Protein AF-A0A7S1RMK5-F1 (afdb_monomer_lite)

pLDDT: mean 83.42, std 16.7, range [40.31, 98.31]

Sequence (110 aa):
ADVVLCDLPYGLQHGEAASLPQLYCDALAEIRRIVRPGGRAALLTSEEFEHALVEAAGSRHDSDCMLQLAGVLRFRFGGHRDRRRCVICCLVRADSACSDGRGDAAATAV

Organism: Alexandrium catenella (NCBI:txid2925)

Radius of gyration: 18.22 Å; chains: 1; bounding box: 36×32×68 Å

InterPro domains:
  IPR000241 Ribosomal RNA large subunit methyltransferase K/L-like, methyltransferase domain [PF01170] (2-50)
  IPR029063 S-adenosyl-L-methionine-dependent methyltransferase superfamily [G3DSA:3.40.50.150] (1-72)
  IPR029063 S-adenosyl-L-methionine-dependent methyltransferase superfamily [SSF53335] (2-46)

Secondary structure (DSSP, 8-state):
--EEEEE---SSSSS-GGGHHHHHHHHHHHHHHHSPTT-EEEEEEEGGGHHHHHHHHH--SSTT-PEEEEEEEEEEES-TT--EEEEEEEEEE-----------------

Foldseek 3Di:
DAEAEEEADCADPDDHNVCRLVVLLVVLVVVLVPADAQGKYKYKYAPVCPVSNQVSQQDPPDPARGWHFPDKDWDWDDDPVDTTIMIITMTHTHHSDPPPPPPPPPDDDD

Structure (mmCIF, N/CA/C/O backbone):
data_AF-A0A7S1RMK5-F1
#
_entry.id   AF-A0A7S1RMK5-F1
#
loop_
_atom_site.group_PDB
_atom_site.id
_atom_site.type_symbol
_atom_site.label_atom_id
_atom_site.label_alt_id
_atom_site.label_comp_id
_atom_site.label_asym_id
_atom_site.label_entity_id
_atom_site.label_seq_id
_atom_site.pdbx_PDB_ins_code
_atom_site.Cartn_x
_atom_site.Cartn_y
_atom_site.Cartn_z
_atom_site.occupancy
_atom_site.B_iso_or_equiv
_atom_site.auth_seq_id
_atom_site.auth_comp_id
_atom_site.auth_asym_id
_atom_site.auth_atom_id
_atom_site.pdbx_PDB_model_num
ATOM 1 N N . ALA A 1 1 ? -11.306 -7.832 14.409 1.00 63.50 1 ALA A N 1
ATOM 2 C CA . ALA A 1 1 ? -10.866 -6.672 13.612 1.00 63.50 1 ALA A CA 1
ATOM 3 C C . ALA A 1 1 ? -10.627 -7.135 12.186 1.00 63.50 1 ALA A C 1
ATOM 5 O O . ALA A 1 1 ? -10.005 -8.182 12.015 1.00 63.50 1 ALA A O 1
ATOM 6 N N . ASP A 1 2 ? -11.137 -6.394 11.206 1.00 88.94 2 ASP A N 1
ATOM 7 C CA . ASP A 1 2 ? -10.964 -6.716 9.788 1.00 88.94 2 ASP A CA 1
ATOM 8 C C . ASP A 1 2 ? -9.509 -6.491 9.362 1.00 88.94 2 ASP A C 1
ATOM 10 O O . ASP A 1 2 ? -8.827 -5.603 9.887 1.00 88.94 2 ASP A O 1
ATOM 14 N N . VAL A 1 3 ? -9.025 -7.322 8.440 1.00 94.75 3 VAL A N 1
ATOM 15 C CA . VAL A 1 3 ? -7.664 -7.236 7.906 1.00 94.75 3 VAL A CA 1
ATOM 16 C C . VAL A 1 3 ? -7.715 -7.360 6.391 1.00 94.75 3 VAL A C 1
ATOM 18 O O . VAL A 1 3 ? -8.256 -8.333 5.870 1.00 94.75 3 VAL A O 1
ATOM 21 N N . VAL A 1 4 ? -7.119 -6.395 5.695 1.00 97.12 4 VAL A N 1
ATOM 22 C CA . VAL A 1 4 ? -6.855 -6.474 4.255 1.00 97.12 4 VAL A CA 1
ATOM 23 C C . VAL A 1 4 ? -5.374 -6.755 4.036 1.00 97.12 4 VAL A C 1
ATOM 25 O O . VAL A 1 4 ? -4.520 -6.068 4.589 1.00 97.12 4 VAL A O 1
ATOM 28 N N . LEU A 1 5 ? -5.062 -7.754 3.218 1.00 97.81 5 LEU A N 1
ATOM 29 C CA . LEU A 1 5 ? -3.708 -8.026 2.742 1.00 97.81 5 LEU A CA 1
ATOM 30 C C . LEU A 1 5 ? -3.720 -7.881 1.224 1.00 97.81 5 LEU A C 1
ATOM 32 O O . LEU A 1 5 ? -4.573 -8.477 0.568 1.00 97.81 5 LEU A O 1
ATOM 36 N N . CYS A 1 6 ? -2.812 -7.083 0.671 1.00 96.81 6 CYS A N 1
ATOM 37 C CA . CYS A 1 6 ? -2.766 -6.840 -0.768 1.00 96.81 6 CYS A CA 1
ATOM 38 C C . CYS A 1 6 ? -1.321 -6.776 -1.262 1.00 96.81 6 CYS A C 1
ATOM 40 O O . CYS A 1 6 ? -0.497 -6.080 -0.672 1.00 96.81 6 CYS A O 1
ATOM 42 N N . ASP A 1 7 ? -1.038 -7.496 -2.343 1.00 94.81 7 ASP A N 1
ATOM 43 C CA . ASP A 1 7 ? 0.186 -7.362 -3.130 1.00 94.81 7 ASP A CA 1
ATOM 44 C C . ASP A 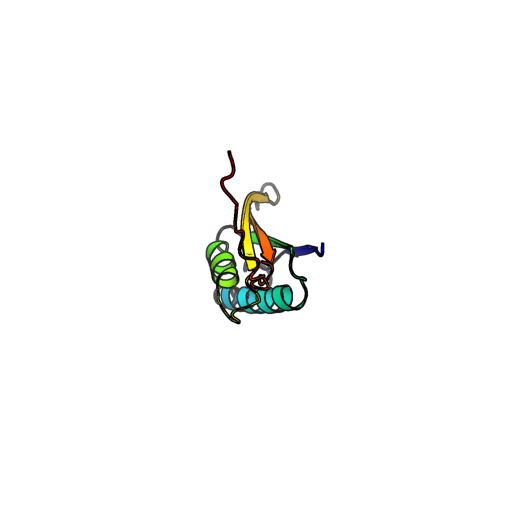1 7 ? -0.095 -6.387 -4.276 1.00 94.81 7 ASP A C 1
ATOM 46 O O . ASP A 1 7 ? -0.795 -6.726 -5.234 1.00 94.81 7 ASP A O 1
ATOM 50 N N . LEU A 1 8 ? 0.338 -5.136 -4.111 1.00 93.44 8 LEU A N 1
ATOM 51 C CA . LEU A 1 8 ? 0.069 -4.067 -5.064 1.00 93.44 8 LEU A CA 1
ATOM 52 C C . LEU A 1 8 ? 1.052 -4.129 -6.238 1.00 93.44 8 LEU A C 1
ATOM 54 O O . LEU A 1 8 ? 2.217 -4.484 -6.056 1.00 93.44 8 LEU A O 1
ATOM 58 N N . PRO A 1 9 ? 0.640 -3.706 -7.446 1.00 89.19 9 PRO A N 1
ATOM 59 C CA . PRO A 1 9 ? 1.548 -3.642 -8.583 1.00 89.19 9 PRO A CA 1
ATOM 60 C C . PRO A 1 9 ? 2.723 -2.687 -8.337 1.00 89.19 9 PRO A C 1
ATOM 62 O O . PRO A 1 9 ? 2.545 -1.597 -7.800 1.00 89.19 9 PRO A O 1
ATOM 65 N N . TYR A 1 10 ? 3.910 -3.067 -8.811 1.00 83.62 10 TYR A N 1
ATOM 66 C CA . TYR A 1 10 ? 5.141 -2.262 -8.773 1.00 83.62 10 TYR A CA 1
ATOM 67 C C . TYR A 1 10 ? 5.811 -2.155 -10.159 1.00 83.62 10 TYR A C 1
ATOM 69 O O . TYR A 1 10 ? 7.034 -2.174 -10.281 1.00 83.62 10 TYR A O 1
ATOM 77 N N . GLY A 1 11 ? 4.996 -2.062 -11.221 1.00 74.31 11 GLY A N 1
ATOM 78 C CA . GLY A 1 11 ? 5.418 -1.532 -12.530 1.00 74.31 11 GLY A CA 1
ATOM 79 C C . GLY A 1 11 ? 6.164 -2.488 -13.464 1.00 74.31 11 GLY A C 1
ATOM 80 O O . GLY A 1 11 ? 6.882 -2.027 -14.344 1.00 74.31 11 GLY A O 1
ATOM 81 N N . LEU A 1 12 ? 6.032 -3.807 -13.278 1.00 71.50 12 LEU A N 1
ATOM 82 C CA . LEU A 1 12 ? 6.804 -4.797 -14.051 1.00 71.50 12 LEU A CA 1
ATOM 83 C C . LEU A 1 12 ? 6.007 -5.611 -15.059 1.00 71.50 12 LEU A C 1
ATOM 85 O O . LEU A 1 12 ? 6.552 -6.002 -16.086 1.00 71.50 12 LEU A O 1
ATOM 89 N N . GLN A 1 13 ? 4.760 -5.939 -14.732 1.00 67.56 13 GLN A N 1
ATOM 90 C CA . GLN A 1 13 ? 3.963 -6.867 -15.535 1.00 67.56 13 GLN A CA 1
ATOM 91 C C . GLN A 1 13 ? 2.813 -6.159 -16.247 1.00 67.56 13 GLN A C 1
ATOM 93 O O . GLN A 1 13 ? 2.556 -6.450 -17.411 1.00 67.56 13 GLN A O 1
ATOM 98 N N . HIS A 1 14 ? 2.155 -5.205 -15.581 1.00 61.47 14 HIS A N 1
ATOM 99 C CA . HIS A 1 14 ? 0.983 -4.511 -16.109 1.00 61.47 14 HIS A CA 1
ATOM 100 C C . HIS A 1 14 ? 0.931 -3.060 -15.607 1.00 61.47 14 HIS A C 1
ATOM 102 O O . HIS A 1 14 ? 1.164 -2.810 -14.424 1.00 61.47 14 HIS A O 1
ATOM 108 N N . GLY A 1 15 ? 0.591 -2.131 -16.508 1.00 65.75 15 GLY A N 1
ATOM 109 C CA . GLY A 1 15 ? 0.499 -0.693 -16.233 1.00 65.75 15 GLY A CA 1
ATOM 110 C C . GLY A 1 15 ? 1.819 0.061 -16.414 1.00 65.75 15 GLY A C 1
ATOM 111 O O . GLY A 1 15 ? 2.902 -0.521 -16.385 1.00 65.75 15 GLY A O 1
ATOM 112 N N . GLU A 1 16 ? 1.722 1.373 -16.614 1.00 78.81 16 GLU A N 1
ATOM 113 C CA . GLU A 1 16 ? 2.883 2.261 -16.652 1.00 78.81 16 GLU A CA 1
ATOM 114 C C . GLU A 1 16 ? 3.283 2.627 -15.218 1.00 78.81 16 GLU A C 1
ATOM 116 O O . GLU A 1 16 ? 2.428 2.925 -14.385 1.00 78.81 16 GLU A O 1
ATOM 121 N N . ALA A 1 17 ? 4.582 2.652 -14.902 1.00 79.75 17 ALA A N 1
ATOM 122 C CA . ALA A 1 17 ? 5.048 3.038 -13.564 1.00 79.75 17 ALA A CA 1
ATOM 123 C C . ALA A 1 17 ? 4.508 4.419 -13.132 1.00 79.75 17 ALA A C 1
ATOM 125 O O . ALA A 1 17 ? 4.187 4.628 -11.964 1.00 79.75 17 ALA A O 1
ATOM 126 N N . ALA A 1 18 ? 4.328 5.327 -14.097 1.00 81.50 18 ALA A N 1
ATOM 127 C CA . ALA A 1 18 ? 3.762 6.655 -13.887 1.00 81.50 18 ALA A CA 1
ATOM 128 C C . ALA A 1 18 ? 2.299 6.643 -13.401 1.00 81.50 18 ALA A C 1
ATOM 130 O O . ALA A 1 18 ? 1.880 7.594 -12.746 1.00 81.50 18 ALA A O 1
ATOM 131 N N . SER A 1 19 ? 1.522 5.586 -13.676 1.00 87.56 19 SER A N 1
ATOM 132 C CA . SER A 1 19 ? 0.122 5.485 -13.239 1.00 87.56 19 SER A CA 1
ATOM 133 C C . SER A 1 19 ? -0.050 4.839 -11.860 1.00 87.56 19 SER A C 1
ATOM 135 O O . SER A 1 19 ? -1.149 4.859 -11.308 1.00 87.56 19 SER A O 1
ATOM 137 N N . LEU A 1 20 ? 1.007 4.252 -11.288 1.00 90.38 20 LEU A N 1
ATOM 138 C CA . LEU A 1 20 ? 0.928 3.549 -10.002 1.00 90.38 20 LEU A CA 1
ATOM 139 C C . LEU A 1 20 ? 0.522 4.438 -8.819 1.00 90.38 20 LEU A C 1
ATOM 141 O O . LEU A 1 20 ? -0.274 3.965 -8.010 1.00 90.38 20 LEU A O 1
ATOM 145 N N . PRO A 1 21 ? 0.972 5.705 -8.704 1.00 91.25 21 PRO A N 1
ATOM 146 C CA . PRO A 1 21 ? 0.506 6.578 -7.630 1.00 91.25 21 PRO A CA 1
ATOM 147 C C . PRO A 1 21 ? -1.020 6.739 -7.617 1.00 91.25 21 PRO A C 1
ATOM 149 O O . PRO A 1 21 ? -1.639 6.591 -6.566 1.00 91.25 21 PRO A O 1
ATOM 152 N N . GLN A 1 22 ? -1.642 6.949 -8.784 1.00 91.62 22 GLN A N 1
ATOM 153 C CA . GLN A 1 22 ? -3.101 7.052 -8.878 1.00 91.62 22 GLN A CA 1
ATOM 154 C C . GLN A 1 22 ? -3.782 5.730 -8.510 1.00 91.62 22 GLN A C 1
ATOM 156 O O . GLN A 1 22 ? -4.729 5.726 -7.729 1.00 91.62 22 GLN A O 1
ATOM 161 N N . LEU A 1 23 ? -3.257 4.599 -8.997 1.00 92.31 23 LEU A N 1
ATOM 162 C CA . LEU A 1 23 ? -3.767 3.278 -8.626 1.00 92.31 23 LEU A CA 1
ATOM 163 C C . LEU A 1 23 ? -3.730 3.058 -7.105 1.00 92.31 23 LEU A C 1
ATOM 165 O O . LEU A 1 23 ? -4.648 2.460 -6.547 1.00 92.31 23 LEU A O 1
ATOM 169 N N . TYR A 1 24 ? -2.682 3.523 -6.424 1.00 93.94 24 TYR A N 1
ATOM 170 C CA . TYR A 1 24 ? -2.574 3.399 -4.971 1.00 93.94 24 TYR A CA 1
ATOM 171 C C . TYR A 1 24 ? -3.593 4.276 -4.252 1.00 93.94 24 TYR A C 1
ATOM 173 O O . TYR A 1 24 ? -4.190 3.815 -3.279 1.00 93.94 24 TYR A O 1
ATOM 181 N N . CYS A 1 25 ? -3.844 5.492 -4.744 1.00 93.31 25 CYS A N 1
ATOM 182 C CA . CYS A 1 25 ? -4.931 6.336 -4.248 1.00 93.31 25 CYS A CA 1
ATOM 183 C C . CYS A 1 25 ? -6.284 5.619 -4.354 1.00 93.31 25 CYS A C 1
ATOM 185 O O . CYS A 1 25 ? -6.996 5.517 -3.352 1.00 93.31 25 CYS A O 1
ATOM 187 N N . ASP A 1 26 ? -6.596 5.062 -5.526 1.00 93.25 26 ASP A N 1
ATOM 188 C CA . ASP A 1 26 ? -7.866 4.379 -5.792 1.00 93.25 26 ASP A CA 1
ATOM 189 C C . ASP A 1 26 ? -8.015 3.114 -4.929 1.00 93.25 26 ASP A C 1
ATOM 191 O O . ASP A 1 26 ? -9.036 2.905 -4.269 1.00 93.25 26 ASP A O 1
ATOM 195 N N . ALA A 1 27 ? -6.962 2.293 -4.849 1.00 94.44 27 ALA A N 1
ATOM 196 C CA . ALA A 1 27 ? -6.945 1.099 -4.010 1.00 94.44 27 ALA A CA 1
ATOM 197 C C . ALA A 1 27 ? -7.142 1.447 -2.527 1.00 94.44 27 ALA A C 1
ATOM 199 O O . ALA A 1 27 ? -7.923 0.800 -1.828 1.00 94.44 27 ALA A O 1
ATOM 200 N N . LEU A 1 28 ? -6.471 2.490 -2.032 1.00 94.44 28 LEU A N 1
ATOM 201 C CA . LEU A 1 28 ? -6.611 2.933 -0.648 1.00 94.44 28 LEU A CA 1
ATOM 202 C C . LEU A 1 28 ? -7.984 3.543 -0.359 1.00 94.44 28 LEU A C 1
ATOM 204 O O . LEU A 1 28 ? -8.462 3.413 0.767 1.00 94.44 28 LEU A O 1
ATOM 208 N N . ALA A 1 29 ? -8.634 4.188 -1.330 1.00 92.19 29 ALA A N 1
ATOM 209 C CA . ALA A 1 29 ? -10.017 4.641 -1.189 1.00 92.19 29 ALA A CA 1
ATOM 210 C C . ALA A 1 29 ? -10.968 3.453 -0.961 1.00 92.19 29 ALA A C 1
ATOM 212 O O . ALA A 1 29 ? -11.758 3.463 -0.014 1.00 92.19 29 ALA A O 1
ATOM 213 N N . GLU A 1 30 ? -10.819 2.376 -1.734 1.00 94.00 30 GLU A N 1
ATOM 214 C CA . GLU A 1 30 ? -11.617 1.163 -1.541 1.00 94.00 30 GLU A CA 1
ATOM 215 C C . GLU A 1 30 ? -11.291 0.449 -0.224 1.00 94.00 30 GLU A C 1
ATOM 217 O O . GLU A 1 30 ? -12.201 0.030 0.494 1.00 94.00 30 GLU A O 1
ATOM 222 N N . ILE A 1 31 ? -10.012 0.376 0.159 1.00 94.31 31 ILE A N 1
ATOM 223 C CA . ILE A 1 31 ? -9.601 -0.180 1.457 1.00 94.31 31 ILE A CA 1
ATOM 224 C C . ILE A 1 31 ? -10.228 0.623 2.605 1.00 94.31 31 ILE A C 1
ATOM 226 O O . ILE A 1 31 ? -10.793 0.027 3.522 1.00 94.31 31 ILE A O 1
ATOM 230 N N . ARG A 1 32 ? -10.199 1.963 2.550 1.00 91.38 32 ARG A N 1
ATOM 231 C CA . ARG A 1 32 ? -10.875 2.834 3.532 1.00 91.38 32 ARG A CA 1
ATOM 232 C C . ARG A 1 32 ? -12.369 2.551 3.607 1.00 91.38 32 ARG A C 1
ATOM 234 O O . ARG A 1 32 ? -12.922 2.528 4.704 1.00 91.38 32 ARG A O 1
ATOM 241 N N . ARG A 1 33 ? -13.023 2.324 2.467 1.00 91.12 33 ARG A N 1
ATOM 242 C CA . ARG A 1 33 ? -14.461 2.040 2.403 1.00 91.12 33 ARG A CA 1
ATOM 243 C C . ARG A 1 33 ? -14.822 0.723 3.097 1.00 91.12 33 ARG A C 1
ATOM 245 O O . ARG A 1 33 ? -15.855 0.666 3.761 1.00 91.12 33 ARG A O 1
ATOM 252 N N . ILE A 1 34 ? -13.991 -0.318 2.968 1.00 92.69 34 ILE A N 1
ATOM 253 C CA . ILE A 1 34 ? -14.313 -1.674 3.456 1.00 92.69 34 ILE A CA 1
ATOM 254 C C . ILE A 1 34 ? -13.747 -2.011 4.841 1.00 92.69 34 ILE A C 1
ATOM 256 O O . ILE A 1 34 ? -14.356 -2.790 5.574 1.00 92.69 34 ILE A O 1
ATOM 260 N N . VAL A 1 35 ? -12.588 -1.465 5.217 1.00 92.25 35 VAL A N 1
ATOM 261 C CA . VAL A 1 35 ? -11.951 -1.748 6.511 1.00 92.25 35 VAL A CA 1
ATOM 262 C C . VAL A 1 35 ? -12.694 -0.971 7.584 1.00 92.25 35 VAL A C 1
ATOM 264 O O . VAL A 1 35 ? -12.704 0.250 7.527 1.00 92.25 35 VAL A O 1
ATOM 267 N N . ARG A 1 36 ? -13.310 -1.634 8.566 1.00 91.94 36 ARG A N 1
ATOM 268 C CA . ARG A 1 36 ? -14.001 -0.949 9.676 1.00 91.94 36 ARG A CA 1
ATOM 269 C C . ARG A 1 36 ? -13.028 -0.147 10.559 1.00 91.94 36 ARG A C 1
ATOM 271 O O . ARG A 1 36 ? -11.830 -0.437 10.536 1.00 91.94 36 ARG A O 1
ATOM 278 N N . PRO A 1 37 ? -13.509 0.841 11.340 1.00 90.88 37 PRO A N 1
ATOM 279 C CA . PRO A 1 37 ? -12.703 1.498 12.375 1.00 90.88 37 PRO A CA 1
ATOM 280 C C . PRO A 1 37 ? -11.976 0.478 13.277 1.00 90.88 37 PRO A C 1
ATOM 282 O O . PRO A 1 37 ? -12.505 -0.606 13.547 1.00 90.88 37 PRO A O 1
ATOM 285 N N . GLY A 1 38 ? -10.708 0.748 13.600 1.00 91.12 38 GLY A N 1
ATOM 286 C CA . GLY A 1 38 ? -9.804 -0.181 14.292 1.00 91.12 38 GLY A CA 1
ATOM 287 C C . GLY A 1 38 ? -9.305 -1.359 13.437 1.00 91.12 38 GLY A C 1
ATOM 288 O O . GLY A 1 38 ? -8.506 -2.184 13.892 1.00 91.12 38 GLY A O 1
ATOM 289 N N . GLY A 1 39 ? -9.768 -1.470 12.191 1.00 94.62 39 GLY A N 1
ATOM 290 C CA . GLY A 1 39 ? -9.305 -2.447 11.214 1.00 94.62 39 GLY A CA 1
ATOM 291 C C . GLY A 1 39 ? -7.919 -2.113 10.657 1.00 94.62 39 GLY A C 1
ATOM 292 O O . GLY A 1 39 ? -7.393 -1.013 10.833 1.00 94.62 39 GLY A O 1
ATOM 293 N N . ARG A 1 40 ? -7.297 -3.092 9.996 1.00 96.81 40 ARG A N 1
ATOM 294 C CA . ARG A 1 40 ? -5.902 -3.005 9.537 1.00 96.81 40 ARG A CA 1
ATOM 295 C C . ARG A 1 40 ? -5.765 -3.363 8.065 1.00 96.81 40 ARG A C 1
ATOM 297 O O . ARG A 1 40 ? -6.545 -4.150 7.533 1.00 96.81 40 ARG A O 1
ATOM 304 N N . ALA A 1 41 ? -4.725 -2.840 7.433 1.00 97.50 41 ALA A N 1
ATOM 305 C CA . ALA A 1 41 ? -4.285 -3.279 6.120 1.00 97.50 41 ALA A CA 1
ATOM 306 C C . ALA A 1 41 ? -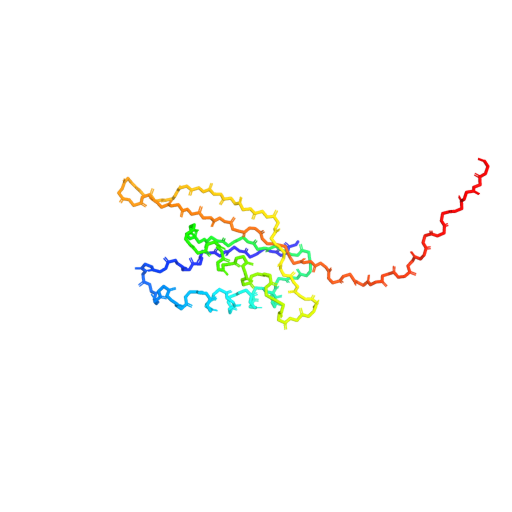2.769 -3.504 6.113 1.00 97.50 41 ALA A C 1
ATOM 308 O O . ALA A 1 41 ? -2.037 -2.777 6.778 1.00 97.50 41 ALA A O 1
ATOM 309 N N . ALA A 1 42 ? -2.291 -4.496 5.369 1.00 98.12 42 ALA A N 1
ATOM 310 C CA . ALA A 1 42 ? -0.873 -4.656 5.072 1.00 98.12 42 ALA A CA 1
ATOM 311 C C . ALA A 1 42 ? -0.700 -4.742 3.557 1.00 98.12 42 ALA A C 1
ATOM 313 O O . ALA A 1 42 ? -1.250 -5.635 2.908 1.00 98.12 42 ALA A O 1
ATOM 314 N N . LEU A 1 43 ? 0.021 -3.771 3.004 1.00 97.75 43 LEU A N 1
ATOM 315 C CA . LEU A 1 43 ? 0.133 -3.564 1.566 1.00 97.75 43 LEU A CA 1
ATOM 316 C C . LEU A 1 43 ? 1.586 -3.756 1.149 1.00 97.75 43 LEU A C 1
ATOM 318 O O . LEU A 1 43 ? 2.465 -3.040 1.629 1.00 97.75 43 LEU A O 1
ATOM 322 N N . LEU A 1 44 ? 1.824 -4.748 0.299 1.00 96.62 44 LEU A N 1
ATOM 323 C CA . LEU A 1 44 ? 3.126 -5.069 -0.264 1.00 96.62 44 LEU A CA 1
ATOM 324 C C . LEU A 1 44 ? 3.335 -4.283 -1.562 1.00 96.62 44 LEU A C 1
ATOM 326 O O . LEU A 1 44 ? 2.462 -4.266 -2.421 1.00 96.62 44 LEU A O 1
ATOM 330 N N . THR A 1 45 ? 4.495 -3.646 -1.702 1.00 95.19 45 THR A N 1
ATOM 331 C CA . THR A 1 45 ? 4.980 -3.074 -2.965 1.00 95.19 45 THR A CA 1
ATOM 332 C C . THR A 1 45 ? 6.519 -3.101 -3.015 1.00 95.19 45 THR A C 1
ATOM 334 O O . THR A 1 45 ? 7.180 -3.607 -2.098 1.00 95.19 45 THR A O 1
ATOM 337 N N . SER A 1 46 ? 7.130 -2.602 -4.091 1.00 94.31 46 SER A N 1
ATOM 338 C CA . SER A 1 46 ? 8.573 -2.368 -4.142 1.00 94.31 46 SER A CA 1
ATOM 339 C C . SER A 1 46 ? 8.959 -1.140 -3.309 1.00 94.31 46 SER A C 1
ATOM 341 O O . SER A 1 46 ? 8.181 -0.205 -3.140 1.00 94.31 46 SER A O 1
ATOM 343 N N . GLU A 1 47 ? 10.193 -1.120 -2.802 1.00 95.56 47 GLU A N 1
ATOM 344 C CA . GLU A 1 47 ? 10.714 0.016 -2.020 1.00 95.56 47 GLU A CA 1
ATOM 345 C C . GLU A 1 47 ? 10.687 1.343 -2.808 1.00 95.56 47 GLU A C 1
ATOM 347 O O . GLU A 1 47 ? 10.562 2.410 -2.219 1.00 95.56 47 GLU A O 1
ATOM 352 N N . GLU A 1 48 ? 10.738 1.284 -4.142 1.00 93.69 48 GLU A N 1
ATOM 353 C CA . GLU A 1 48 ? 10.651 2.453 -5.029 1.00 93.69 48 GLU A CA 1
ATOM 354 C C . GLU A 1 48 ? 9.309 3.193 -4.920 1.00 93.69 48 GLU A C 1
ATOM 356 O O . GLU A 1 48 ? 9.282 4.419 -5.004 1.00 93.69 48 GLU A O 1
ATOM 361 N N . PHE A 1 49 ? 8.207 2.474 -4.681 1.00 94.81 49 PHE A N 1
ATOM 362 C CA . PHE A 1 49 ? 6.872 3.072 -4.582 1.00 94.81 49 PHE A CA 1
ATOM 363 C C . PHE A 1 49 ? 6.384 3.251 -3.139 1.00 94.81 49 PHE A C 1
ATOM 365 O O . PHE A 1 49 ? 5.227 3.620 -2.927 1.00 94.81 49 PHE A O 1
ATOM 372 N N . GLU A 1 50 ? 7.252 3.042 -2.140 1.00 95.69 50 GLU A N 1
ATOM 373 C CA . GLU A 1 50 ? 6.913 3.244 -0.725 1.00 95.69 50 GLU A CA 1
ATOM 374 C C . GLU A 1 50 ? 6.353 4.652 -0.484 1.00 95.69 50 GLU A C 1
ATOM 376 O O . GLU A 1 50 ? 5.290 4.804 0.116 1.00 95.69 50 GLU A O 1
ATOM 381 N N . HIS A 1 51 ? 7.043 5.682 -0.988 1.00 95.75 51 HIS A N 1
ATOM 382 C CA . HIS A 1 51 ? 6.647 7.073 -0.771 1.00 95.75 51 HIS A CA 1
ATOM 383 C C . HIS A 1 51 ? 5.255 7.363 -1.338 1.00 95.75 51 HIS A C 1
ATOM 385 O O . HIS A 1 51 ? 4.415 7.918 -0.636 1.00 95.75 51 HIS A O 1
ATOM 391 N N . ALA A 1 52 ? 4.987 6.929 -2.574 1.00 94.19 52 ALA A N 1
ATOM 392 C CA . ALA A 1 52 ? 3.689 7.112 -3.218 1.00 94.19 52 ALA A CA 1
ATOM 393 C C . ALA A 1 52 ? 2.561 6.433 -2.426 1.00 94.19 52 ALA A C 1
ATOM 395 O O . ALA A 1 52 ? 1.487 7.003 -2.260 1.00 94.19 52 ALA A O 1
ATOM 396 N N . LEU A 1 53 ? 2.812 5.235 -1.888 1.00 95.00 53 LEU A N 1
ATOM 397 C CA . LEU A 1 53 ? 1.832 4.510 -1.081 1.00 95.00 53 LEU A CA 1
ATOM 398 C C . LEU A 1 53 ? 1.547 5.211 0.255 1.00 95.00 53 LEU A C 1
ATOM 400 O O . LEU A 1 53 ? 0.391 5.328 0.661 1.00 95.00 53 LEU A O 1
ATOM 404 N N . VAL A 1 54 ? 2.590 5.684 0.942 1.00 95.25 54 VAL A N 1
ATOM 405 C CA . VAL A 1 54 ? 2.456 6.394 2.223 1.00 95.25 54 VAL A CA 1
ATOM 406 C C . VAL A 1 54 ? 1.765 7.746 2.035 1.00 95.25 54 VAL A C 1
ATOM 408 O O . VAL A 1 54 ? 0.880 8.097 2.817 1.00 95.25 54 VAL A O 1
ATOM 411 N N . GLU A 1 55 ? 2.108 8.481 0.979 1.00 93.25 55 GLU A N 1
ATOM 412 C CA . GLU A 1 55 ? 1.464 9.744 0.617 1.00 93.25 55 GLU A CA 1
ATOM 413 C C . GLU A 1 55 ? -0.021 9.540 0.290 1.00 93.25 55 GLU A C 1
ATOM 415 O O . GLU A 1 55 ? -0.887 10.219 0.853 1.00 93.25 55 GLU A O 1
ATOM 420 N N . ALA A 1 56 ? -0.345 8.529 -0.521 1.00 92.50 56 ALA A N 1
ATOM 421 C CA . ALA A 1 56 ? -1.722 8.154 -0.822 1.00 92.50 56 ALA A CA 1
ATOM 422 C C . ALA A 1 56 ? -2.499 7.731 0.440 1.00 92.50 56 ALA A C 1
ATOM 424 O O . ALA A 1 56 ? -3.696 8.005 0.551 1.00 92.50 56 ALA A O 1
ATOM 425 N N . ALA A 1 57 ? -1.845 7.102 1.427 1.00 92.69 57 ALA A N 1
ATOM 426 C CA . ALA A 1 57 ? -2.462 6.734 2.706 1.00 92.69 57 ALA A CA 1
ATOM 427 C C . ALA A 1 57 ? -2.761 7.962 3.588 1.00 92.69 57 ALA A C 1
ATOM 429 O O . ALA A 1 57 ? -3.824 8.026 4.213 1.00 92.69 57 ALA A O 1
ATOM 430 N N . GLY A 1 58 ? -1.869 8.957 3.586 1.00 87.31 58 GLY A N 1
ATOM 431 C CA . GLY A 1 58 ? -2.036 10.225 4.305 1.00 87.31 58 GLY A CA 1
ATOM 432 C C . GLY A 1 58 ? -2.965 11.237 3.622 1.00 87.31 58 GLY A C 1
ATOM 433 O O . GLY A 1 58 ? -3.419 12.183 4.269 1.00 87.31 58 GLY A O 1
ATOM 434 N N . SER A 1 59 ? -3.266 11.033 2.338 1.00 83.00 59 SER A N 1
ATOM 435 C CA . SER A 1 59 ? -4.141 11.892 1.537 1.00 83.00 59 SER A CA 1
ATOM 436 C C . SER A 1 59 ? -5.544 11.967 2.144 1.00 83.00 59 SER A C 1
ATOM 438 O O . SER A 1 59 ? -6.268 10.970 2.222 1.00 83.00 59 SER A O 1
ATOM 440 N N . ARG A 1 60 ? -5.927 13.161 2.608 1.00 67.44 60 ARG A N 1
ATOM 441 C CA . ARG A 1 60 ? -7.234 13.428 3.218 1.00 67.44 60 ARG A CA 1
ATOM 442 C C . ARG A 1 60 ? -8.296 13.553 2.128 1.00 67.44 60 ARG A C 1
ATOM 444 O O . ARG A 1 60 ? -8.492 14.640 1.597 1.00 67.44 60 ARG A O 1
ATOM 451 N N . HIS A 1 61 ? -8.970 12.453 1.806 1.00 63.09 61 HIS A N 1
ATOM 452 C CA . HIS A 1 61 ? -10.151 12.501 0.937 1.00 63.09 61 HIS A CA 1
ATOM 453 C C . HIS A 1 61 ? -11.466 12.700 1.699 1.00 63.09 61 HIS A C 1
ATOM 455 O O . HIS A 1 61 ? -12.419 13.175 1.101 1.00 63.09 61 HIS A O 1
ATOM 461 N N . ASP A 1 62 ? -11.492 12.433 3.007 1.00 60.97 62 ASP A N 1
ATOM 462 C CA . ASP A 1 62 ? -12.628 12.700 3.892 1.00 60.97 62 ASP A CA 1
ATOM 463 C C . ASP A 1 62 ? -12.122 12.797 5.338 1.00 60.97 62 ASP A C 1
ATOM 465 O O . ASP A 1 62 ? -11.238 12.036 5.747 1.00 60.97 62 ASP A O 1
ATOM 469 N N . SER A 1 63 ? -12.656 13.740 6.116 1.00 64.19 63 SER A N 1
ATOM 470 C CA . SER A 1 63 ? -12.165 14.075 7.464 1.00 64.19 63 SER A CA 1
ATOM 471 C C . SER A 1 63 ? -12.229 12.917 8.475 1.00 64.19 63 SER A C 1
ATOM 473 O O . SER A 1 63 ? -11.505 12.956 9.467 1.00 64.19 63 SER A O 1
ATOM 475 N N . ASP A 1 64 ? -13.013 11.866 8.202 1.00 65.75 64 ASP A N 1
ATOM 476 C CA . ASP A 1 64 ? -13.359 10.832 9.188 1.00 65.75 64 ASP A CA 1
ATOM 477 C C . ASP A 1 64 ? -12.817 9.422 8.886 1.00 65.75 64 ASP A C 1
ATOM 479 O O . ASP A 1 64 ? -13.049 8.493 9.664 1.00 65.75 64 ASP A O 1
ATOM 483 N N . CYS A 1 65 ? -12.089 9.206 7.783 1.00 65.31 65 CYS A N 1
ATOM 484 C CA . CYS A 1 65 ? -11.664 7.862 7.356 1.00 65.31 65 CYS A CA 1
ATOM 485 C C . CYS A 1 65 ? -10.174 7.769 6.982 1.00 65.31 65 CYS A C 1
ATOM 487 O O . CYS A 1 65 ? -9.789 7.252 5.932 1.00 65.31 65 CYS A O 1
ATOM 489 N N . MET A 1 66 ? -9.305 8.230 7.885 1.00 84.50 66 MET A N 1
ATOM 490 C CA . MET A 1 66 ? -7.856 8.177 7.689 1.00 84.50 66 MET A CA 1
ATOM 491 C C . MET A 1 66 ? -7.287 6.767 7.934 1.00 84.50 66 MET A C 1
ATOM 493 O O . MET A 1 66 ? -7.471 6.178 9.003 1.00 84.50 66 MET A O 1
ATOM 497 N N . LEU A 1 67 ? -6.536 6.250 6.955 1.00 91.44 67 LEU A N 1
ATOM 498 C CA . LEU A 1 67 ? -5.603 5.143 7.165 1.00 91.44 67 LEU A CA 1
ATOM 499 C C . LEU A 1 67 ? -4.276 5.733 7.639 1.00 91.44 67 LEU A C 1
ATOM 501 O O . LEU A 1 67 ? -3.678 6.559 6.957 1.00 91.44 67 LEU A O 1
ATOM 505 N N . GLN A 1 68 ? -3.821 5.316 8.809 1.00 92.88 68 GLN A N 1
ATOM 506 C CA . GLN A 1 68 ? -2.577 5.775 9.408 1.00 92.88 68 GLN A CA 1
ATOM 507 C C . GLN A 1 68 ? -1.507 4.704 9.253 1.00 92.88 68 GLN A C 1
ATOM 509 O O . GLN A 1 68 ? -1.763 3.524 9.494 1.00 92.88 68 GLN A O 1
ATOM 514 N N . LEU A 1 69 ? -0.298 5.111 8.875 1.00 95.75 69 LEU A N 1
ATOM 515 C CA . LEU A 1 69 ? 0.848 4.214 8.831 1.00 95.75 69 LEU A CA 1
ATOM 516 C C . LEU A 1 69 ? 1.248 3.816 10.256 1.00 95.75 69 LEU A C 1
ATOM 518 O O . LEU A 1 69 ? 1.710 4.643 11.034 1.00 95.75 69 LEU A O 1
ATOM 522 N N . ALA A 1 70 ? 1.078 2.539 10.580 1.00 96.75 70 AL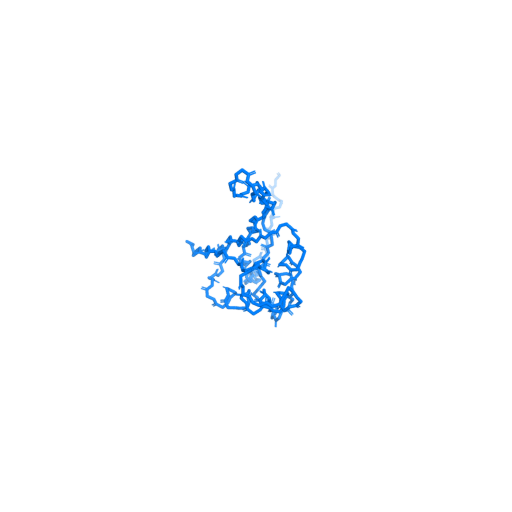A A N 1
ATOM 523 C CA . ALA A 1 70 ? 1.464 1.952 11.858 1.00 96.75 70 ALA A CA 1
ATOM 524 C C . ALA A 1 70 ? 2.892 1.385 11.832 1.00 96.75 70 ALA A C 1
ATOM 526 O O . ALA A 1 70 ? 3.541 1.288 12.871 1.00 96.75 70 ALA A O 1
ATOM 527 N N . GLY A 1 71 ? 3.396 0.994 10.658 1.00 97.62 71 GLY A N 1
ATOM 528 C CA . GLY A 1 71 ? 4.759 0.491 10.516 1.00 97.62 71 GLY A CA 1
ATOM 529 C 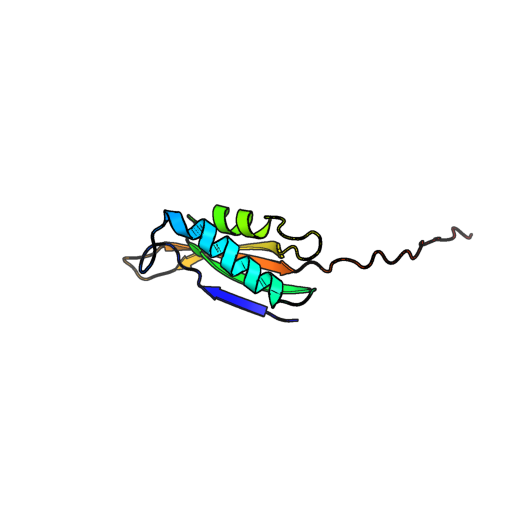C . GLY A 1 71 ? 5.125 0.120 9.085 1.00 97.62 71 GLY A C 1
ATOM 530 O O . GLY A 1 71 ? 4.260 -0.008 8.220 1.00 97.62 71 GLY A O 1
ATOM 531 N N . VAL A 1 72 ? 6.423 -0.073 8.850 1.00 98.19 72 VAL A N 1
ATOM 532 C CA . VAL A 1 72 ? 6.970 -0.509 7.560 1.00 98.19 72 VAL A CA 1
ATOM 533 C C . VAL A 1 72 ? 7.928 -1.668 7.791 1.00 98.19 72 VAL A C 1
ATOM 535 O O . VAL A 1 72 ? 8.860 -1.560 8.588 1.00 98.19 72 VAL A O 1
ATOM 538 N N . LEU A 1 73 ? 7.723 -2.768 7.072 1.00 98.31 73 LEU A N 1
ATOM 539 C CA . LEU A 1 73 ? 8.634 -3.909 7.058 1.00 98.31 73 LEU A CA 1
ATOM 540 C C . LEU A 1 73 ? 9.380 -3.941 5.729 1.00 98.31 73 LEU A C 1
ATOM 542 O O . LEU A 1 73 ? 8.767 -4.074 4.674 1.00 98.31 73 LEU A O 1
ATOM 546 N N . ARG A 1 74 ? 10.709 -3.844 5.787 1.00 97.88 74 ARG A N 1
ATOM 547 C CA . ARG A 1 74 ? 11.597 -3.926 4.621 1.00 97.88 74 ARG A CA 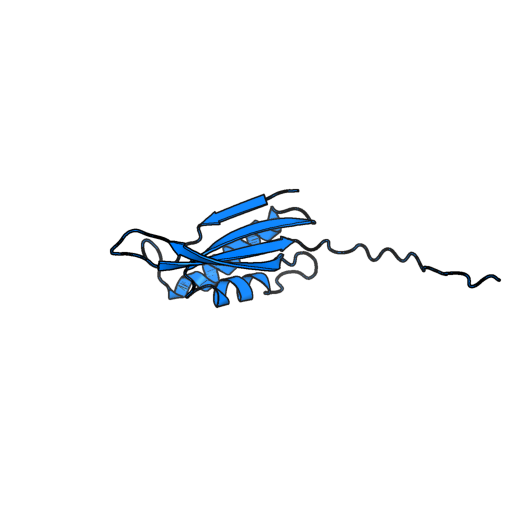1
ATOM 548 C C . ARG A 1 74 ? 12.199 -5.312 4.518 1.00 97.88 74 ARG A C 1
ATOM 550 O O . ARG A 1 74 ? 12.682 -5.857 5.508 1.00 97.88 74 ARG A O 1
ATOM 557 N N . PHE A 1 75 ? 12.214 -5.865 3.317 1.00 96.25 75 PHE A N 1
ATOM 558 C CA . PHE A 1 75 ? 12.792 -7.178 3.070 1.00 96.25 75 PHE A CA 1
ATOM 559 C C . PHE A 1 75 ? 13.236 -7.315 1.618 1.00 96.25 75 PHE A C 1
ATOM 561 O O . PHE A 1 75 ? 12.980 -6.458 0.771 1.00 96.25 75 PHE A O 1
ATOM 568 N N . ARG A 1 76 ? 13.951 -8.406 1.335 1.00 93.69 76 ARG A N 1
ATOM 569 C CA . ARG A 1 76 ? 14.271 -8.800 -0.034 1.00 93.69 76 ARG A CA 1
ATOM 570 C C . ARG A 1 76 ? 13.412 -9.985 -0.438 1.00 93.69 76 ARG A C 1
ATOM 572 O O . ARG A 1 76 ? 13.364 -10.970 0.294 1.00 93.69 76 ARG A O 1
ATOM 579 N N . PHE A 1 77 ? 12.787 -9.899 -1.603 1.00 89.56 77 PHE A N 1
ATOM 580 C CA . PHE A 1 77 ? 11.950 -10.954 -2.169 1.00 89.56 77 PHE A CA 1
ATOM 581 C C . PHE A 1 77 ? 12.416 -11.305 -3.584 1.00 89.56 77 PHE A C 1
ATOM 583 O O . PHE A 1 77 ? 13.000 -10.463 -4.263 1.00 89.56 77 PHE A O 1
ATOM 590 N N . GLY A 1 78 ? 12.193 -12.548 -4.010 1.00 86.19 78 GLY A N 1
ATOM 591 C CA . GLY A 1 78 ? 12.607 -13.054 -5.322 1.00 86.19 78 GLY A CA 1
ATOM 592 C C . GLY A 1 78 ? 13.844 -13.964 -5.304 1.00 86.19 78 GLY A C 1
ATOM 593 O O . GLY A 1 78 ? 14.562 -14.092 -4.307 1.00 86.19 78 GLY A O 1
ATOM 594 N N . GLY A 1 79 ? 14.054 -14.662 -6.424 1.00 85.44 79 GLY A N 1
ATOM 595 C CA . GLY A 1 79 ? 15.109 -15.667 -6.599 1.00 85.44 79 GLY A CA 1
ATOM 596 C C . GLY A 1 79 ? 16.499 -15.076 -6.869 1.00 85.44 79 GLY A C 1
ATOM 597 O O . GLY A 1 79 ? 16.679 -13.864 -6.931 1.00 85.44 79 GLY A O 1
ATOM 598 N N . HIS A 1 80 ? 17.502 -15.938 -7.080 1.00 74.62 80 HIS A N 1
ATOM 599 C CA . HIS A 1 80 ? 18.924 -15.555 -7.197 1.00 74.62 80 HIS A CA 1
ATOM 600 C C . HIS A 1 80 ? 19.209 -14.441 -8.233 1.00 74.62 80 HIS A C 1
ATOM 602 O O . HIS A 1 80 ? 20.168 -13.690 -8.066 1.00 74.62 80 HIS A O 1
ATOM 608 N N . ARG A 1 81 ? 18.397 -14.314 -9.292 1.00 76.69 81 ARG A N 1
ATOM 609 C CA . ARG A 1 81 ? 18.583 -13.319 -10.368 1.00 76.69 81 ARG A CA 1
ATOM 610 C C . ARG A 1 81 ? 17.617 -12.129 -10.329 1.00 76.69 81 ARG A C 1
ATOM 612 O O . ARG A 1 81 ? 17.790 -11.218 -11.124 1.00 76.69 81 ARG A O 1
ATOM 619 N N . ASP A 1 82 ? 16.641 -12.122 -9.424 1.00 79.94 82 ASP A N 1
ATOM 620 C CA . ASP A 1 82 ? 15.610 -11.074 -9.344 1.00 79.94 82 ASP A CA 1
ATOM 621 C C . ASP A 1 82 ? 15.271 -10.772 -7.879 1.00 79.94 82 ASP A C 1
ATOM 623 O O . ASP A 1 82 ? 14.119 -10.777 -7.455 1.00 79.94 82 ASP A O 1
ATOM 627 N N . ARG A 1 83 ? 16.313 -10.583 -7.058 1.00 87.75 83 ARG A N 1
ATOM 628 C CA . ARG A 1 83 ? 16.136 -10.117 -5.681 1.00 87.75 83 ARG A CA 1
ATOM 629 C C . ARG A 1 83 ? 15.774 -8.643 -5.700 1.00 87.75 83 ARG A C 1
ATOM 631 O O . ARG A 1 83 ? 16.607 -7.804 -6.038 1.00 87.75 83 ARG A O 1
ATOM 638 N N . ARG A 1 84 ? 14.568 -8.331 -5.248 1.00 89.25 84 ARG A N 1
ATOM 639 C CA . ARG A 1 84 ? 14.057 -6.966 -5.151 1.00 89.25 84 ARG A CA 1
ATOM 640 C C . ARG A 1 84 ? 13.939 -6.526 -3.713 1.00 89.25 84 ARG A C 1
ATOM 642 O O . ARG A 1 84 ? 13.770 -7.347 -2.816 1.00 89.25 84 ARG A O 1
ATOM 649 N N . ARG A 1 85 ? 14.061 -5.218 -3.508 1.00 94.69 85 ARG A N 1
ATOM 650 C CA . ARG A 1 85 ? 13.749 -4.582 -2.231 1.00 94.69 85 ARG A CA 1
ATOM 651 C C . ARG A 1 85 ? 12.256 -4.302 -2.213 1.00 94.69 85 ARG A C 1
ATOM 653 O O . ARG A 1 85 ? 11.746 -3.610 -3.093 1.00 94.69 85 ARG A O 1
ATOM 660 N N . CYS A 1 86 ? 11.587 -4.885 -1.236 1.00 95.19 86 CYS A N 1
ATOM 661 C CA . CYS A 1 86 ? 10.151 -4.805 -1.060 1.00 95.19 86 CYS A CA 1
ATOM 662 C C . CYS A 1 86 ? 9.839 -4.206 0.304 1.00 95.19 86 CYS A C 1
ATOM 664 O O . CYS A 1 86 ? 10.629 -4.314 1.252 1.00 95.19 86 CYS A O 1
ATOM 666 N N . VAL A 1 87 ? 8.664 -3.599 0.386 1.00 97.25 87 VAL A N 1
ATOM 667 C CA . VAL A 1 87 ? 8.119 -3.015 1.603 1.00 97.25 87 VAL A CA 1
ATOM 668 C C . VAL A 1 87 ? 6.722 -3.561 1.839 1.00 97.25 87 VAL A C 1
ATOM 670 O O . VAL A 1 87 ? 5.943 -3.696 0.902 1.00 97.25 87 VAL A O 1
ATOM 673 N N . ILE A 1 88 ? 6.401 -3.863 3.093 1.00 98.25 88 ILE A N 1
ATOM 674 C CA . ILE A 1 88 ? 5.018 -3.973 3.555 1.00 98.25 88 ILE A CA 1
ATOM 675 C C . ILE A 1 88 ? 4.726 -2.736 4.394 1.00 98.25 88 ILE A C 1
ATOM 677 O O . ILE A 1 88 ? 5.339 -2.546 5.447 1.00 98.25 88 ILE A O 1
ATOM 681 N N . CYS A 1 89 ? 3.781 -1.918 3.943 1.00 98.12 89 CYS A N 1
ATOM 682 C CA . CYS A 1 89 ? 3.235 -0.808 4.713 1.00 98.12 89 CYS A CA 1
ATOM 683 C C . CYS A 1 89 ? 2.031 -1.310 5.515 1.00 98.12 89 CYS A C 1
ATOM 685 O O . CYS A 1 89 ? 1.007 -1.702 4.949 1.00 98.12 89 CYS A O 1
ATOM 687 N N . CYS A 1 90 ? 2.158 -1.310 6.839 1.00 98.12 90 CYS A N 1
ATOM 688 C CA . CYS A 1 90 ? 1.090 -1.667 7.762 1.00 98.12 90 CYS A CA 1
ATOM 689 C C . CYS A 1 90 ? 0.284 -0.413 8.099 1.00 98.12 90 CYS A C 1
ATOM 691 O O . CYS A 1 90 ? 0.818 0.527 8.686 1.00 98.12 90 CYS A O 1
ATOM 693 N N . LEU A 1 91 ? -0.998 -0.413 7.754 1.00 96.44 91 LEU A N 1
ATOM 694 C CA . LEU A 1 91 ? -1.930 0.682 7.978 1.00 96.44 91 LEU A CA 1
ATOM 695 C C . LEU A 1 91 ? -2.992 0.282 9.007 1.00 96.44 91 LEU A C 1
ATOM 697 O O . LEU A 1 91 ? -3.436 -0.868 9.047 1.00 96.44 91 LEU A O 1
ATOM 701 N N . VAL A 1 92 ? -3.441 1.241 9.807 1.00 95.19 92 VAL A N 1
ATOM 702 C CA . VAL A 1 92 ? -4.593 1.109 10.705 1.00 95.19 92 VAL A CA 1
ATOM 703 C C . VAL A 1 92 ? -5.637 2.151 10.335 1.00 95.19 92 VAL A C 1
ATOM 705 O O . VAL A 1 92 ? -5.297 3.302 10.067 1.00 95.19 92 VAL A O 1
ATOM 708 N N . ARG A 1 93 ? -6.913 1.767 10.300 1.00 92.19 93 ARG A N 1
ATOM 709 C CA . ARG A 1 93 ? -7.995 2.746 10.215 1.00 92.19 93 ARG A CA 1
ATOM 710 C C . ARG A 1 93 ? -8.207 3.321 11.605 1.00 92.19 93 ARG A C 1
ATOM 712 O O . ARG A 1 93 ? -8.609 2.590 12.509 1.00 92.19 93 ARG A O 1
ATOM 719 N N . ALA A 1 94 ? -7.919 4.609 11.761 1.00 86.69 94 ALA A N 1
ATOM 720 C CA . ALA A 1 94 ? -8.192 5.295 13.012 1.00 86.69 94 ALA A CA 1
ATOM 721 C C . ALA A 1 94 ? -9.695 5.248 13.300 1.00 86.69 94 ALA A C 1
ATOM 723 O O . ALA A 1 94 ? -10.514 5.399 12.387 1.00 86.69 94 ALA A O 1
ATOM 724 N N . ASP A 1 95 ? -10.044 5.048 14.566 1.00 80.12 95 ASP A N 1
ATOM 725 C CA . ASP A 1 95 ? -11.391 5.349 15.012 1.00 80.12 95 ASP A CA 1
ATOM 726 C C . ASP A 1 95 ? -11.561 6.859 14.878 1.00 80.12 95 ASP A C 1
ATOM 728 O O . ASP A 1 95 ? -10.789 7.636 15.447 1.00 80.12 95 ASP A O 1
ATOM 732 N N . SER A 1 96 ? -12.537 7.286 14.079 1.00 65.69 96 SER A N 1
ATOM 733 C CA . SER A 1 96 ? -13.067 8.639 14.173 1.00 65.69 96 SER A CA 1
ATOM 734 C C . SER A 1 96 ? -13.608 8.712 15.593 1.00 65.69 96 SER A C 1
ATOM 736 O O . SER A 1 96 ? -14.671 8.164 15.880 1.00 65.69 96 SER A O 1
ATOM 738 N N . ALA A 1 97 ? -12.811 9.232 16.526 1.00 58.06 97 ALA A N 1
ATOM 739 C CA . ALA A 1 97 ? -13.245 9.345 17.899 1.00 58.06 97 ALA A CA 1
ATOM 740 C C . ALA A 1 97 ? -14.569 10.112 17.870 1.00 58.06 97 ALA A C 1
ATOM 742 O O . ALA A 1 97 ? -14.600 11.284 17.489 1.00 58.06 97 ALA A O 1
ATOM 743 N N . CYS A 1 98 ? -15.663 9.460 18.278 1.00 45.91 98 CYS A N 1
ATOM 744 C CA . CYS A 1 98 ? -16.717 10.192 18.956 1.00 45.91 98 CYS A CA 1
ATOM 745 C C . CYS A 1 98 ? -15.973 10.992 20.018 1.00 45.91 98 CYS A C 1
ATOM 747 O O . CYS A 1 98 ? -15.307 10.412 20.875 1.00 45.91 98 CYS A O 1
ATOM 749 N N . SER A 1 99 ? -15.991 12.314 19.900 1.00 52.47 99 SER A N 1
ATOM 750 C CA . SER A 1 99 ? -15.567 13.197 20.969 1.00 52.47 99 SER A CA 1
ATOM 751 C C . SER A 1 99 ? -16.498 12.932 22.152 1.00 52.47 99 SER A C 1
ATOM 753 O O . SER A 1 99 ? -17.510 13.613 22.317 1.00 52.47 99 SER A O 1
ATOM 755 N N . ASP A 1 100 ? -16.214 11.890 22.929 1.00 49.34 100 ASP A N 1
ATOM 756 C CA . ASP A 1 100 ? -16.876 11.636 24.192 1.00 49.34 100 ASP A CA 1
ATOM 757 C C . ASP A 1 100 ? -16.436 12.765 25.115 1.00 49.34 100 ASP A C 1
ATOM 759 O O . ASP A 1 100 ? -15.354 12.756 25.700 1.00 49.34 100 ASP A O 1
ATOM 763 N N . GLY A 1 101 ? -17.289 13.783 25.207 1.00 49.94 101 GLY A N 1
ATOM 764 C CA . GLY A 1 101 ? -17.219 14.850 26.193 1.00 49.94 101 GLY A CA 1
ATOM 765 C C . GLY A 1 101 ? -17.478 14.322 27.604 1.00 49.94 101 GLY A C 1
ATOM 766 O O . GLY A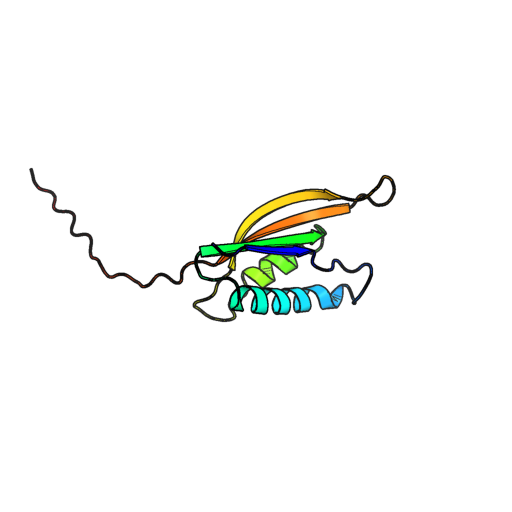 1 101 ? -18.368 14.810 28.295 1.00 49.94 101 GLY A O 1
ATOM 767 N N . ARG A 1 102 ? -16.715 13.324 28.054 1.00 47.38 102 ARG A N 1
ATOM 768 C CA . ARG A 1 102 ? -16.584 13.012 29.474 1.00 47.38 102 ARG A CA 1
ATOM 769 C C . ARG A 1 102 ? -15.444 13.848 30.021 1.00 47.38 102 ARG A C 1
ATOM 771 O O . ARG A 1 102 ? -14.278 13.484 29.930 1.00 47.38 102 ARG A O 1
ATOM 778 N N . GLY A 1 103 ? -15.824 15.004 30.562 1.00 53.16 103 GLY A N 1
ATOM 779 C CA . GLY A 1 103 ? -14.965 15.791 31.427 1.00 53.16 103 GLY A CA 1
ATOM 780 C C . GLY A 1 103 ? -14.515 14.924 32.594 1.00 53.16 103 GLY A C 1
ATOM 781 O O . GLY A 1 103 ? -15.327 14.529 33.430 1.00 53.16 103 GLY A O 1
ATOM 782 N N . ASP A 1 104 ? -13.223 14.623 32.624 1.00 41.59 104 ASP A N 1
ATOM 783 C CA . ASP A 1 104 ? -12.593 13.985 33.765 1.00 41.59 104 ASP A CA 1
ATOM 784 C C . ASP A 1 104 ? -12.308 15.079 34.799 1.00 41.59 104 ASP A C 1
ATOM 786 O O . ASP A 1 104 ? -11.251 15.712 34.832 1.00 41.59 104 ASP A O 1
ATOM 790 N N . ALA A 1 105 ? -13.327 15.380 35.605 1.00 52.88 105 ALA A N 1
ATOM 791 C CA . ALA A 1 105 ? -13.150 16.076 36.866 1.00 52.88 105 ALA A CA 1
ATOM 792 C C . ALA A 1 105 ? -12.506 15.090 37.848 1.00 52.88 105 ALA A C 1
ATOM 794 O O . ALA A 1 105 ? -13.187 14.451 38.649 1.00 52.88 105 ALA A O 1
ATOM 795 N N . ALA A 1 106 ? -11.182 14.961 37.777 1.00 43.16 106 ALA A N 1
ATOM 796 C CA . ALA A 1 106 ? -10.417 14.304 38.821 1.00 43.16 106 ALA A CA 1
ATOM 797 C C . ALA A 1 106 ? -10.363 15.236 40.038 1.00 43.16 106 ALA A C 1
ATOM 799 O O . ALA A 1 106 ? -9.620 16.217 40.089 1.00 43.16 106 ALA A O 1
ATOM 800 N N . ALA A 1 107 ? -11.227 14.921 40.998 1.00 46.97 107 ALA A N 1
ATOM 801 C CA . ALA A 1 107 ? -11.231 15.455 42.342 1.00 46.97 107 ALA A CA 1
ATOM 802 C C . ALA A 1 107 ? -9.883 15.182 43.027 1.00 46.97 107 ALA A C 1
ATOM 804 O O . ALA A 1 107 ? -9.526 14.034 43.282 1.00 46.97 107 ALA A O 1
ATOM 805 N N . THR A 1 108 ? -9.167 16.246 43.382 1.00 40.31 108 THR A N 1
ATOM 806 C CA . THR A 1 108 ? -8.151 16.187 44.433 1.00 40.31 108 THR A CA 1
ATOM 807 C C . THR A 1 108 ? -8.882 16.228 45.769 1.00 40.31 108 THR A C 1
ATOM 809 O O . THR A 1 108 ? -9.393 17.274 46.169 1.00 40.31 108 THR A O 1
ATOM 812 N N . ALA A 1 109 ? -8.964 15.083 46.441 1.00 41.81 109 ALA A N 1
ATOM 813 C CA . ALA A 1 109 ? -9.422 14.981 47.816 1.00 41.81 109 ALA A CA 1
ATOM 814 C C . ALA A 1 109 ? -8.376 14.241 48.661 1.00 41.81 109 ALA A C 1
ATOM 816 O O . ALA A 1 109 ? -8.021 13.106 48.345 1.00 41.81 109 ALA A O 1
ATOM 817 N N . VAL A 1 110 ? -8.023 14.923 49.758 1.00 50.75 110 VAL A N 1
ATOM 818 C CA . VAL A 1 110 ? -7.206 14.557 50.935 1.00 50.75 110 VAL A CA 1
ATOM 819 C C . VAL A 1 110 ? -5.692 14.619 50.759 1.00 50.75 110 VAL A C 1
ATOM 821 O O . VAL A 1 110 ? -5.100 13.708 50.149 1.00 50.75 110 VAL A O 1
#